Protein AF-A0A2T1D7A6-F1 (afdb_monomer_lite)

Radius of gyration: 22.34 Å; chains: 1; bounding box: 58×38×76 Å

pLDDT: mean 77.8, std 16.79, range [37.41, 95.0]

Foldseek 3Di:
DDDDDDDDDDDPPPVVVVVVVVVVVVLVVVVVVLVVVLLLVLQVDAQVVSVVSVVVSQVVNQVVQVVVVHGDDKDKDKDACLVQVQAADRRWIKIKIAHPDPVGQWIWIATNLGWTWIGHVDPIDTSHDSPGRPNPDD

Secondary structure (DSSP, 8-state):
-----------SSHHHHHHHHHHHHHHHHHHHHHHHHHHHHHTTS-HHHHHHHHHHHHHHHHHHHHTTT-----EEEEEEGGGGT--S-TT-EEEEEE-SSTT-SEEEEEETT--EEEEESSSPEEEE-SSSTTTT--

Sequence (138 aa):
MPLHLEYSNPTYESESLEANQNSRSQIRKEIGKQIYELLQTAKDLPAEACLTEIRNTLLKIQKSCQAVEKSFLFVEKRITCANYQLGGLPEDTATLFRGPREDASVAICVTDKGSLLHRNGSPWMIYHNAGDVLRGRE

Structure (mmCIF, N/CA/C/O backbone):
data_AF-A0A2T1D7A6-F1
#
_entry.id   AF-A0A2T1D7A6-F1
#
loop_
_atom_site.group_PDB
_atom_site.id
_atom_site.type_symbol
_atom_site.label_atom_id
_atom_site.label_alt_id
_atom_site.label_comp_id
_atom_site.label_asym_id
_atom_site.label_entity_id
_atom_site.label_seq_id
_atom_site.pdbx_PDB_ins_code
_atom_site.Cartn_x
_atom_site.Cartn_y
_atom_site.Cartn_z
_atom_site.occupancy
_atom_site.B_iso_or_equiv
_atom_site.auth_seq_id
_atom_site.auth_comp_id
_atom_site.auth_asym_id
_atom_site.auth_atom_id
_atom_site.pdbx_PDB_model_num
ATOM 1 N N . MET A 1 1 ? -45.331 28.719 55.462 1.00 38.38 1 MET A N 1
ATOM 2 C CA . MET A 1 1 ? -43.965 28.362 55.902 1.00 38.38 1 MET A CA 1
ATOM 3 C C . MET A 1 1 ? -43.402 27.349 54.911 1.00 38.38 1 MET A C 1
ATOM 5 O O . MET A 1 1 ? -44.173 26.482 54.516 1.00 38.38 1 MET A O 1
ATOM 9 N N . PRO A 1 2 ? -42.160 27.518 54.424 1.00 41.75 2 PRO A N 1
ATOM 10 C CA . PRO A 1 2 ? -41.647 26.830 53.242 1.00 41.75 2 PRO A CA 1
ATOM 11 C C . PRO A 1 2 ? -40.936 25.521 53.607 1.00 41.75 2 PRO A C 1
ATOM 13 O O . PRO A 1 2 ? -40.323 25.425 54.666 1.00 41.75 2 PRO A O 1
ATOM 16 N N . LEU A 1 3 ? -40.962 24.543 52.702 1.00 37.41 3 LEU A N 1
ATOM 17 C CA . LEU A 1 3 ? -39.975 23.468 52.669 1.00 37.41 3 LEU A CA 1
ATOM 18 C C . LEU A 1 3 ? -39.211 23.582 51.351 1.00 37.41 3 LEU A C 1
ATOM 20 O O . LEU A 1 3 ? -39.769 23.402 50.272 1.00 37.41 3 LEU A O 1
ATOM 24 N N . HIS A 1 4 ? -37.938 23.947 51.487 1.00 42.75 4 HIS A N 1
ATOM 25 C CA . HIS A 1 4 ? -36.891 23.742 50.496 1.00 42.75 4 HIS A CA 1
ATOM 26 C C . HIS A 1 4 ? -36.840 22.258 50.117 1.00 42.75 4 HIS A C 1
ATOM 28 O O . HIS A 1 4 ? -36.742 21.409 51.001 1.00 42.75 4 HIS A O 1
ATOM 34 N N . LEU A 1 5 ? -36.785 21.965 48.822 1.00 38.81 5 LEU A N 1
ATOM 35 C CA . LEU A 1 5 ? -35.965 20.866 48.327 1.00 38.81 5 LEU A CA 1
ATOM 36 C C . LEU A 1 5 ? -35.236 21.367 47.079 1.00 38.81 5 LEU A C 1
ATOM 38 O O . LEU A 1 5 ? -35.780 21.400 45.979 1.00 38.81 5 LEU A O 1
ATOM 42 N N . GLU A 1 6 ? -33.998 21.807 47.290 1.00 45.28 6 GLU A N 1
ATOM 43 C CA . GLU A 1 6 ? -32.964 21.669 46.272 1.00 45.28 6 GLU A CA 1
ATOM 44 C C . GLU A 1 6 ? -32.701 20.173 46.076 1.00 45.28 6 GLU A C 1
ATOM 46 O O . GLU A 1 6 ? -32.721 19.435 47.055 1.00 45.28 6 GLU A O 1
ATOM 51 N N . TYR A 1 7 ? -32.443 19.730 44.847 1.00 39.72 7 TYR A N 1
ATOM 52 C CA . TYR A 1 7 ? -31.223 18.977 44.545 1.00 39.72 7 TYR A CA 1
ATOM 53 C C . TYR A 1 7 ? -30.992 18.924 43.031 1.00 39.72 7 TYR A C 1
ATOM 55 O O . TYR A 1 7 ? -31.805 18.438 42.247 1.00 39.72 7 TYR A O 1
ATOM 63 N N . SER A 1 8 ? -29.840 19.470 42.666 1.00 41.22 8 SER A N 1
ATOM 64 C CA . SER A 1 8 ? -29.153 19.451 41.382 1.00 41.22 8 SER A CA 1
ATOM 65 C C . SER A 1 8 ? -28.883 18.033 40.867 1.00 41.22 8 SER A C 1
ATOM 67 O O . SER A 1 8 ? -28.495 17.170 41.649 1.00 41.22 8 SER A O 1
ATOM 69 N N . ASN A 1 9 ? -28.969 17.810 39.550 1.00 42.75 9 ASN A N 1
ATOM 70 C CA . ASN A 1 9 ? -27.787 17.692 38.670 1.00 42.75 9 ASN A CA 1
ATOM 71 C C . ASN A 1 9 ? -28.169 17.227 37.248 1.00 42.75 9 ASN A C 1
ATOM 73 O O . ASN A 1 9 ? -28.714 16.135 37.093 1.00 42.75 9 ASN A O 1
ATOM 77 N N . PRO A 1 10 ? -27.788 17.973 36.196 1.00 46.28 10 PRO A N 1
ATOM 78 C CA . PRO A 1 10 ? -27.682 17.462 34.839 1.00 46.28 10 PRO A CA 1
ATOM 79 C C . PRO A 1 10 ? -26.205 17.167 34.528 1.00 46.28 10 PRO A C 1
ATOM 81 O O . PRO A 1 10 ? -25.475 18.054 34.098 1.00 46.28 10 PRO A O 1
ATOM 84 N N . THR A 1 11 ? -25.727 15.943 34.760 1.00 46.44 11 THR A N 1
ATOM 85 C CA . THR A 1 11 ? -24.333 15.569 34.412 1.00 46.44 11 THR A CA 1
ATOM 86 C C . THR A 1 11 ? -24.182 14.215 33.723 1.00 46.44 11 THR A C 1
ATOM 88 O O . THR A 1 11 ? -23.063 13.758 33.526 1.00 46.44 11 THR A O 1
ATOM 91 N N . TYR A 1 12 ? -25.268 13.583 33.273 1.00 47.28 12 TYR A N 1
ATOM 92 C CA . TYR A 1 12 ? -25.179 12.235 32.694 1.00 47.28 12 TYR A CA 1
ATOM 93 C C . TYR A 1 12 ? -24.848 12.180 31.189 1.00 47.28 12 TYR A C 1
ATOM 95 O O . TYR A 1 12 ? -24.611 11.102 30.653 1.00 47.28 12 TYR A O 1
ATOM 103 N N . GLU A 1 13 ? -24.804 13.310 30.476 1.00 45.69 13 GLU A N 1
ATOM 104 C CA . GLU A 1 13 ? -24.585 13.296 29.016 1.00 45.69 13 GLU A CA 1
ATOM 105 C C . GLU A 1 13 ? -23.119 13.519 28.597 1.00 45.69 13 GLU A C 1
ATOM 107 O O . GLU A 1 13 ? -22.705 13.051 27.533 1.00 45.69 13 GLU A O 1
ATOM 112 N N . SER A 1 14 ? -22.296 14.148 29.441 1.00 46.16 14 SER A N 1
ATOM 113 C CA . SER A 1 14 ? -20.938 14.581 29.073 1.00 46.16 14 SER A CA 1
ATOM 114 C C . SER A 1 14 ? -19.900 13.448 29.042 1.00 46.16 14 SER A C 1
ATOM 116 O O . SER A 1 14 ? -19.047 13.422 28.156 1.00 46.16 14 SER A O 1
ATOM 118 N N . GLU A 1 15 ? -19.996 12.460 29.938 1.00 43.38 15 GLU A N 1
ATOM 119 C CA . GLU A 1 15 ? -19.016 11.360 30.031 1.00 43.38 15 GLU A CA 1
ATOM 120 C C . GLU A 1 15 ? -19.079 10.408 28.820 1.00 43.38 15 GLU A C 1
ATOM 122 O O . GLU A 1 15 ? -18.067 9.860 28.373 1.00 43.38 15 GLU A O 1
ATOM 127 N N . SER A 1 16 ? -20.267 10.253 28.226 1.00 54.00 16 SER A N 1
ATOM 128 C CA . SER A 1 16 ? -20.499 9.361 27.082 1.00 54.00 16 SER A CA 1
ATOM 129 C C . SER A 1 16 ? -19.880 9.878 25.774 1.00 54.00 16 SER A C 1
ATOM 131 O O . SER A 1 16 ? -19.403 9.096 24.945 1.00 54.00 16 SER A O 1
ATOM 133 N N . LEU A 1 17 ? -19.836 11.202 25.593 1.00 50.78 17 LEU A N 1
ATOM 134 C CA . LEU A 1 17 ? -19.275 11.855 24.409 1.00 50.78 17 LEU A CA 1
ATOM 135 C C . LEU A 1 17 ? -17.744 11.884 24.459 1.00 50.78 17 LEU A C 1
ATOM 137 O O . LEU A 1 17 ? -17.100 11.593 23.447 1.00 50.78 17 LEU A O 1
ATOM 141 N N . GLU A 1 18 ? -17.156 12.151 25.626 1.00 51.66 18 GLU A N 1
ATOM 142 C CA . GLU A 1 18 ? -15.700 12.159 25.817 1.00 51.66 18 GLU A CA 1
ATOM 143 C C . GLU A 1 18 ? -15.090 10.757 25.678 1.00 51.66 18 GLU A C 1
ATOM 145 O O . GLU A 1 18 ? -14.079 10.584 24.989 1.00 51.66 18 GLU A O 1
ATOM 150 N N . ALA A 1 19 ? -15.741 9.721 26.222 1.00 57.38 19 ALA A N 1
ATOM 151 C CA . ALA A 1 19 ? -15.321 8.329 26.041 1.00 57.38 19 ALA A CA 1
ATOM 152 C C . ALA A 1 19 ? -15.378 7.886 24.562 1.00 57.38 19 ALA A C 1
ATOM 154 O O . ALA A 1 19 ? -14.489 7.183 24.064 1.00 57.38 19 ALA A O 1
ATOM 155 N N . ASN A 1 20 ? -16.389 8.344 23.814 1.00 58.50 20 ASN A N 1
ATOM 156 C CA . ASN A 1 20 ? -16.543 8.056 22.382 1.00 58.50 20 ASN A CA 1
ATOM 157 C C . ASN A 1 20 ? -15.513 8.818 21.523 1.00 58.50 20 ASN A C 1
ATOM 159 O O . ASN A 1 20 ? -15.020 8.301 20.521 1.00 58.50 20 ASN A O 1
ATOM 163 N N . GLN A 1 21 ? -15.130 10.035 21.914 1.00 60.97 21 GLN A N 1
ATOM 164 C CA . GLN A 1 21 ? -14.076 10.795 21.235 1.00 60.97 21 GLN A CA 1
ATOM 165 C C . GLN A 1 21 ? -12.678 10.225 21.512 1.00 60.97 21 GLN A C 1
ATOM 167 O O . GLN A 1 21 ? -11.897 10.042 20.571 1.00 60.97 21 GLN A O 1
ATOM 172 N N . ASN A 1 22 ? -12.381 9.861 22.763 1.00 62.38 22 ASN A N 1
ATOM 173 C CA . ASN A 1 22 ? -11.112 9.233 23.131 1.00 62.38 22 ASN A CA 1
ATOM 174 C C . ASN A 1 22 ? -10.915 7.891 22.418 1.00 62.38 22 ASN A C 1
ATOM 176 O O . ASN A 1 22 ? -9.868 7.685 21.802 1.00 62.38 22 ASN A O 1
ATOM 180 N N . SER A 1 23 ? -11.934 7.029 22.390 1.00 66.12 23 SER A N 1
ATOM 181 C CA . SER A 1 23 ? -11.880 5.745 21.674 1.00 66.12 23 SER A CA 1
ATOM 182 C C . SER A 1 23 ? -11.691 5.911 20.159 1.00 66.12 23 SER A C 1
ATOM 184 O O . SER A 1 23 ? -10.844 5.242 19.565 1.00 66.12 23 SER A O 1
ATOM 186 N N . ARG A 1 24 ? -12.380 6.864 19.511 1.00 67.25 24 ARG A N 1
ATOM 187 C CA . ARG A 1 24 ? -12.153 7.194 18.086 1.00 67.25 24 ARG A CA 1
ATOM 188 C C . ARG A 1 24 ? -10.722 7.663 17.820 1.00 67.25 24 ARG A C 1
ATOM 190 O O . ARG A 1 24 ? -10.128 7.275 16.812 1.00 67.25 24 ARG A O 1
ATOM 197 N N . SER A 1 25 ? -10.167 8.487 18.710 1.00 72.19 25 SER A N 1
ATOM 198 C CA . SER A 1 25 ? -8.793 8.984 18.586 1.00 72.19 25 SER A CA 1
ATOM 199 C C . SER A 1 25 ? -7.761 7.858 18.717 1.00 72.19 25 SER A C 1
ATOM 201 O O . SER A 1 25 ? -6.786 7.829 17.965 1.00 72.19 25 SER A O 1
ATOM 203 N N . GLN A 1 26 ? -8.004 6.898 19.613 1.00 78.00 26 GLN A N 1
ATOM 204 C CA . GLN A 1 26 ? -7.146 5.736 19.837 1.00 78.00 26 GLN A CA 1
ATOM 205 C C . GLN A 1 26 ? -7.174 4.784 18.642 1.00 78.00 26 GLN A C 1
ATOM 207 O O . GLN A 1 26 ? -6.114 4.424 18.140 1.00 78.00 26 GLN A O 1
ATOM 212 N N . ILE A 1 27 ? -8.359 4.464 18.109 1.00 77.00 27 ILE A N 1
ATOM 213 C CA . ILE A 1 27 ? -8.502 3.611 16.917 1.00 77.00 27 ILE A CA 1
ATOM 214 C C . ILE A 1 27 ? -7.781 4.231 15.716 1.00 77.00 27 ILE A C 1
ATOM 216 O O . ILE A 1 27 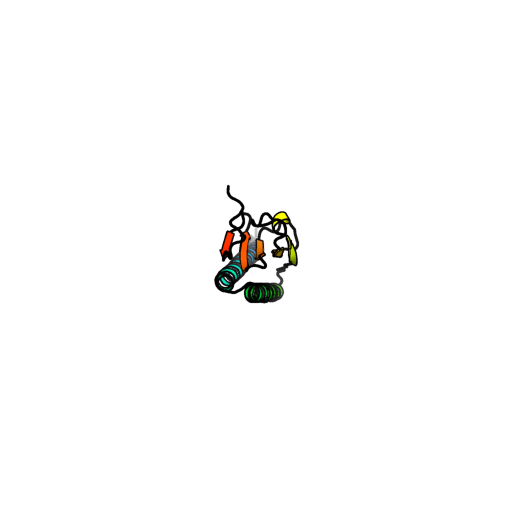? -7.056 3.544 15.003 1.00 77.00 27 ILE A O 1
ATOM 220 N N . ARG A 1 28 ? -7.919 5.545 15.502 1.00 78.62 28 ARG A N 1
ATOM 221 C CA . ARG A 1 28 ? -7.217 6.236 14.411 1.00 78.62 28 ARG A CA 1
ATOM 222 C C . ARG A 1 28 ? -5.696 6.158 14.566 1.00 78.62 28 ARG A C 1
ATOM 224 O O . ARG A 1 28 ? -5.005 5.939 13.574 1.00 78.62 28 ARG A O 1
ATOM 231 N N . LYS A 1 29 ? -5.182 6.352 15.785 1.00 81.69 29 LYS A N 1
ATOM 232 C CA . LYS A 1 29 ? -3.745 6.228 16.080 1.00 81.69 29 LYS A CA 1
ATOM 233 C C . LYS A 1 29 ? -3.253 4.802 15.847 1.00 81.69 29 LYS A C 1
ATOM 235 O O . LYS A 1 29 ? -2.204 4.630 15.241 1.00 81.69 29 LYS A O 1
ATOM 240 N N . GLU A 1 30 ? -4.030 3.811 16.263 1.00 84.81 30 GLU A N 1
ATOM 241 C CA . GLU A 1 30 ? -3.697 2.397 16.109 1.00 84.81 30 GLU A CA 1
ATOM 242 C C . GLU A 1 30 ? -3.674 1.970 14.636 1.00 84.81 30 GLU A C 1
ATOM 244 O O . GLU A 1 30 ? -2.693 1.396 14.176 1.00 84.81 30 GLU A O 1
ATOM 249 N N . ILE A 1 31 ? -4.686 2.346 13.848 1.00 83.88 31 ILE A N 1
ATOM 250 C CA . ILE A 1 31 ? -4.689 2.110 12.395 1.00 83.88 31 ILE A CA 1
ATOM 251 C C . ILE A 1 31 ? -3.497 2.814 11.737 1.00 83.88 31 ILE A C 1
ATOM 253 O O . ILE A 1 31 ? -2.811 2.224 10.907 1.00 83.88 31 ILE A O 1
ATOM 257 N N . GLY A 1 32 ? -3.223 4.067 12.116 1.00 84.50 32 GLY A N 1
ATOM 258 C CA . GLY A 1 32 ? -2.072 4.812 11.606 1.00 84.50 32 GLY A CA 1
ATOM 259 C C . GLY A 1 32 ? -0.741 4.123 11.915 1.00 84.50 32 GLY A C 1
ATOM 260 O O . GLY A 1 32 ? 0.124 4.049 11.044 1.00 84.50 32 GLY A O 1
ATOM 261 N N . LYS A 1 33 ? -0.600 3.567 13.122 1.00 88.19 33 LYS A N 1
ATOM 262 C CA . LYS A 1 33 ? 0.561 2.774 13.532 1.00 88.19 33 LYS A CA 1
ATOM 263 C C . LYS A 1 33 ? 0.692 1.498 12.696 1.00 88.19 33 LYS A C 1
ATOM 265 O O . LYS A 1 33 ? 1.765 1.256 12.159 1.00 88.19 33 LYS A O 1
ATOM 270 N N . GLN A 1 34 ? -0.390 0.743 12.509 1.00 88.94 34 GLN A N 1
ATOM 271 C CA . GLN A 1 34 ? -0.380 -0.485 11.702 1.00 88.94 34 GLN A CA 1
ATOM 272 C C . GLN A 1 34 ? -0.035 -0.214 10.232 1.00 88.94 34 GLN A C 1
ATOM 274 O O . GLN A 1 34 ? 0.737 -0.956 9.634 1.00 88.94 34 GLN A O 1
ATOM 279 N N . ILE A 1 35 ? -0.546 0.878 9.651 1.00 88.75 35 ILE A N 1
ATOM 280 C CA . ILE A 1 35 ? -0.172 1.307 8.294 1.00 88.75 35 ILE A CA 1
ATOM 281 C C . ILE A 1 35 ? 1.313 1.682 8.235 1.00 88.75 35 ILE A C 1
ATOM 283 O O . ILE A 1 35 ? 2.003 1.322 7.286 1.00 88.75 35 ILE A O 1
ATOM 287 N N . TYR A 1 36 ? 1.830 2.388 9.240 1.00 89.88 36 TYR A N 1
ATOM 288 C CA . TYR A 1 36 ? 3.246 2.740 9.285 1.00 89.88 36 TYR A CA 1
ATOM 289 C C . TYR A 1 36 ? 4.150 1.501 9.390 1.00 89.88 36 TYR A C 1
ATOM 291 O O . TYR A 1 36 ? 5.119 1.391 8.640 1.00 89.88 36 TYR A O 1
ATOM 299 N N . GLU A 1 37 ? 3.825 0.555 10.272 1.00 91.56 37 GLU A N 1
ATOM 300 C CA . GLU A 1 37 ? 4.556 -0.712 10.432 1.00 91.56 37 GLU A CA 1
ATOM 301 C C . GLU A 1 37 ? 4.509 -1.564 9.159 1.00 91.56 37 GLU A C 1
ATOM 303 O O . GLU A 1 37 ? 5.534 -2.114 8.745 1.00 91.56 37 GLU A O 1
ATOM 308 N N . LEU A 1 38 ? 3.351 -1.603 8.492 1.00 92.75 38 LEU A N 1
ATOM 309 C CA . LEU A 1 38 ? 3.201 -2.229 7.183 1.00 92.75 38 LEU A CA 1
ATOM 310 C C . LEU A 1 38 ? 4.189 -1.639 6.177 1.00 92.75 38 LEU A C 1
ATOM 312 O O . LEU A 1 38 ? 4.930 -2.377 5.539 1.00 92.75 38 LEU A O 1
ATOM 316 N N . LEU A 1 39 ? 4.230 -0.312 6.051 1.00 92.62 39 LEU A N 1
ATOM 317 C CA . LEU A 1 39 ? 5.114 0.357 5.098 1.00 92.62 39 LEU A CA 1
ATOM 318 C C . LEU A 1 39 ? 6.598 0.132 5.427 1.00 92.62 39 LEU A C 1
ATOM 320 O O . LEU A 1 39 ? 7.406 -0.008 4.513 1.00 92.62 39 LEU A O 1
ATOM 324 N N . GLN A 1 40 ? 6.962 0.064 6.713 1.00 92.19 40 GLN A N 1
ATOM 325 C CA . GLN A 1 40 ? 8.331 -0.259 7.130 1.00 92.19 40 GLN A CA 1
ATOM 326 C C . GLN A 1 40 ? 8.727 -1.698 6.809 1.00 92.19 40 GLN A C 1
ATOM 328 O O . GLN A 1 40 ? 9.880 -1.925 6.472 1.00 92.19 40 GLN A O 1
ATOM 333 N N . THR A 1 41 ? 7.795 -2.645 6.894 1.00 90.06 41 THR A N 1
ATOM 334 C CA . THR A 1 41 ? 8.049 -4.054 6.557 1.00 90.06 41 THR A CA 1
ATOM 335 C C . THR A 1 41 ? 8.098 -4.251 5.043 1.00 90.06 41 THR A C 1
ATOM 337 O O . THR A 1 41 ? 8.974 -4.923 4.511 1.00 90.06 41 THR A O 1
ATOM 340 N N . ALA A 1 42 ? 7.161 -3.629 4.328 1.00 91.06 42 ALA A N 1
ATOM 341 C CA . ALA A 1 42 ? 6.965 -3.831 2.902 1.00 91.06 42 ALA A CA 1
ATOM 342 C C . ALA A 1 42 ? 8.053 -3.188 2.029 1.00 91.06 42 ALA A C 1
ATOM 344 O O . ALA A 1 42 ? 8.211 -3.592 0.878 1.00 91.06 42 ALA A O 1
ATOM 345 N N . LYS A 1 43 ? 8.804 -2.206 2.548 1.00 90.00 43 LYS A N 1
ATOM 346 C CA . LYS A 1 43 ? 9.877 -1.524 1.803 1.00 90.00 43 LYS A CA 1
ATOM 347 C C . LYS A 1 43 ? 11.048 -2.447 1.438 1.00 90.00 43 LYS A C 1
ATOM 349 O O . LYS A 1 43 ? 11.748 -2.168 0.475 1.00 90.00 43 LYS A O 1
ATOM 354 N N . ASP A 1 44 ? 11.258 -3.511 2.211 1.00 89.56 44 ASP A N 1
ATOM 355 C CA . ASP A 1 44 ? 12.377 -4.442 2.037 1.00 89.56 44 ASP A CA 1
ATOM 356 C C . ASP A 1 44 ? 11.969 -5.676 1.204 1.00 89.56 44 ASP A C 1
ATOM 358 O O . ASP A 1 44 ? 12.755 -6.606 1.019 1.00 89.56 44 ASP A O 1
ATOM 362 N N . LEU A 1 45 ? 10.727 -5.704 0.701 1.00 89.69 45 LEU A N 1
ATOM 363 C CA . LEU A 1 45 ? 10.159 -6.824 -0.044 1.00 89.69 45 LEU A CA 1
ATOM 364 C C . LEU A 1 45 ? 10.153 -6.565 -1.561 1.00 89.69 45 LEU A C 1
ATOM 366 O O . LEU A 1 45 ? 9.910 -5.439 -2.000 1.00 89.69 45 LEU A O 1
ATOM 370 N N . PRO A 1 46 ? 10.322 -7.614 -2.389 1.00 89.19 46 PRO A N 1
ATOM 371 C CA . PRO A 1 46 ? 10.082 -7.518 -3.827 1.00 89.19 46 PRO A CA 1
ATOM 372 C C . PRO A 1 46 ? 8.592 -7.290 -4.130 1.00 89.19 46 PRO A C 1
ATOM 374 O O . PRO A 1 46 ? 7.731 -7.595 -3.304 1.00 89.19 46 PRO A O 1
ATOM 377 N N . ALA A 1 47 ? 8.279 -6.808 -5.338 1.00 88.06 47 ALA A N 1
ATOM 378 C CA . ALA A 1 47 ? 6.943 -6.339 -5.732 1.00 88.06 47 ALA A CA 1
ATOM 379 C C . ALA A 1 47 ? 5.794 -7.301 -5.365 1.00 88.06 47 ALA A C 1
ATOM 381 O O . ALA A 1 47 ? 4.838 -6.900 -4.704 1.00 88.06 47 ALA A O 1
ATOM 382 N N . GLU A 1 48 ? 5.888 -8.581 -5.736 1.00 91.69 48 GLU A N 1
ATOM 383 C CA . GLU A 1 48 ? 4.825 -9.565 -5.473 1.00 91.69 48 GLU A CA 1
ATOM 384 C C . GLU A 1 48 ? 4.612 -9.838 -3.977 1.00 91.69 48 GLU A C 1
ATOM 386 O O . GLU A 1 48 ? 3.472 -9.916 -3.501 1.00 91.69 48 GLU A O 1
ATOM 391 N N . ALA A 1 49 ? 5.706 -9.945 -3.217 1.00 92.31 49 ALA A N 1
ATOM 392 C CA . ALA A 1 49 ? 5.651 -10.128 -1.770 1.00 92.31 49 ALA A CA 1
ATOM 393 C C . ALA A 1 49 ? 5.108 -8.866 -1.083 1.00 92.31 49 ALA A C 1
ATOM 395 O O . ALA A 1 49 ? 4.259 -8.967 -0.201 1.00 92.31 49 ALA A O 1
ATOM 396 N N . CYS A 1 50 ? 5.521 -7.684 -1.548 1.00 92.56 50 CYS A N 1
ATOM 397 C CA . CYS A 1 50 ? 5.037 -6.384 -1.092 1.00 92.56 50 CYS A CA 1
ATOM 398 C C . CYS A 1 50 ? 3.516 -6.252 -1.290 1.00 92.56 50 CYS A C 1
ATOM 400 O O . CYS A 1 50 ? 2.789 -5.926 -0.352 1.00 92.56 50 CYS A O 1
ATOM 402 N N . LEU A 1 51 ? 3.010 -6.594 -2.482 1.00 93.31 51 LEU A N 1
ATOM 403 C CA . LEU A 1 51 ? 1.575 -6.609 -2.789 1.00 93.31 51 LEU A CA 1
ATOM 404 C C . LEU A 1 51 ? 0.795 -7.545 -1.867 1.00 93.31 51 LEU A C 1
ATOM 406 O O . LEU A 1 51 ? -0.267 -7.181 -1.358 1.00 93.31 51 LEU A O 1
ATOM 410 N N . THR A 1 52 ? 1.318 -8.753 -1.667 1.00 94.38 52 THR A N 1
ATOM 411 C CA . THR A 1 52 ? 0.684 -9.766 -0.822 1.00 94.38 52 THR A CA 1
ATOM 412 C C . THR A 1 52 ? 0.628 -9.307 0.632 1.00 94.38 52 THR A C 1
ATOM 414 O O . THR A 1 52 ? -0.427 -9.394 1.259 1.00 94.38 52 THR A O 1
ATOM 417 N N . GLU A 1 53 ? 1.723 -8.748 1.145 1.00 94.06 53 GLU A N 1
ATOM 418 C CA . GLU A 1 53 ? 1.818 -8.240 2.512 1.00 94.06 53 GLU A CA 1
ATOM 419 C C . GLU A 1 53 ? 0.867 -7.060 2.751 1.00 94.06 53 GLU A C 1
ATOM 421 O O . GLU A 1 53 ? 0.104 -7.055 3.721 1.00 94.06 53 GLU A O 1
ATOM 426 N N . ILE A 1 54 ? 0.824 -6.098 1.822 1.00 93.94 54 ILE A N 1
ATOM 427 C CA . ILE A 1 54 ? -0.098 -4.955 1.889 1.00 93.94 54 ILE A CA 1
ATOM 428 C C . ILE A 1 54 ? -1.545 -5.426 1.876 1.00 93.94 54 ILE A C 1
ATOM 430 O O . ILE A 1 54 ? -2.322 -5.034 2.748 1.00 93.94 54 ILE A O 1
ATOM 434 N N . ARG A 1 55 ? -1.914 -6.308 0.944 1.00 94.50 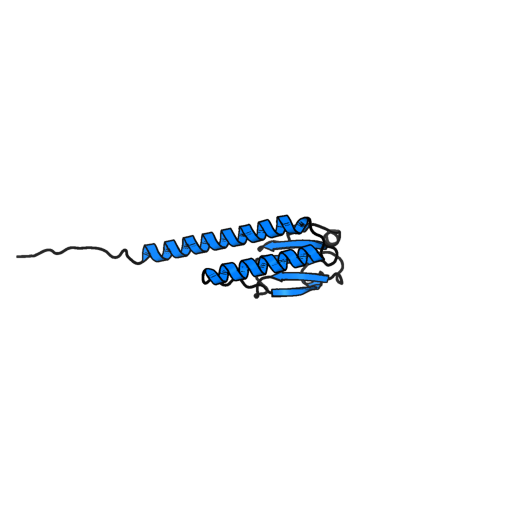55 ARG A N 1
ATOM 435 C CA . ARG A 1 55 ? -3.277 -6.842 0.864 1.00 94.50 55 ARG A CA 1
ATOM 436 C C . ARG A 1 55 ? -3.673 -7.553 2.158 1.00 94.50 55 ARG A C 1
ATOM 438 O O . ARG A 1 55 ? -4.735 -7.269 2.713 1.00 94.50 55 ARG A O 1
ATOM 445 N N . ASN A 1 56 ? -2.822 -8.447 2.658 1.00 94.25 56 ASN A N 1
ATOM 446 C CA . ASN A 1 56 ? -3.096 -9.228 3.863 1.00 94.25 56 ASN A CA 1
ATOM 447 C C . ASN A 1 56 ? -3.256 -8.334 5.095 1.00 94.25 56 ASN A C 1
ATOM 449 O O . ASN A 1 56 ? -4.206 -8.501 5.866 1.00 94.25 56 ASN A O 1
ATOM 453 N N . THR A 1 57 ? -2.371 -7.352 5.259 1.00 91.94 57 THR A N 1
ATOM 454 C CA . THR A 1 57 ? -2.415 -6.446 6.404 1.00 91.94 57 THR A CA 1
ATOM 455 C C . THR A 1 57 ? -3.607 -5.496 6.337 1.00 91.94 57 THR A C 1
ATOM 457 O O . THR A 1 57 ? -4.303 -5.336 7.339 1.00 91.94 57 THR A O 1
ATOM 460 N N . LEU A 1 58 ? -3.945 -4.938 5.169 1.00 91.94 58 LEU A N 1
ATOM 461 C CA . LEU A 1 58 ? -5.148 -4.109 5.019 1.00 91.94 58 LEU A CA 1
ATOM 462 C C . LEU A 1 58 ? -6.436 -4.900 5.302 1.00 91.94 58 LEU A C 1
ATOM 464 O O . LEU A 1 58 ? -7.331 -4.392 5.980 1.00 91.94 58 LEU A O 1
ATOM 468 N N . LEU A 1 59 ? -6.518 -6.165 4.871 1.00 91.69 59 LEU A N 1
ATOM 469 C CA . LEU A 1 59 ? -7.632 -7.056 5.225 1.00 91.69 59 LEU A CA 1
ATOM 470 C C . LEU A 1 59 ? -7.692 -7.337 6.731 1.00 91.69 59 LEU A C 1
ATOM 472 O O . LEU A 1 59 ? -8.781 -7.393 7.306 1.00 91.69 59 LEU A O 1
ATOM 476 N N . LYS A 1 60 ? -6.541 -7.503 7.390 1.00 90.94 60 LYS A N 1
ATOM 477 C CA . LYS A 1 60 ? -6.468 -7.676 8.845 1.00 90.94 60 LYS A CA 1
ATOM 478 C C . LYS A 1 60 ? -6.960 -6.425 9.574 1.00 90.94 60 LYS A C 1
ATOM 480 O O . LYS A 1 60 ? -7.787 -6.556 10.472 1.00 90.94 60 LYS A O 1
ATOM 485 N N . ILE A 1 61 ? -6.533 -5.232 9.153 1.00 88.31 61 ILE A N 1
ATOM 486 C CA . ILE A 1 61 ? -7.020 -3.950 9.689 1.00 88.31 61 ILE A CA 1
ATOM 487 C C . ILE A 1 61 ? -8.539 -3.853 9.523 1.00 88.31 61 ILE A C 1
ATOM 489 O O . ILE A 1 61 ? -9.242 -3.530 10.481 1.00 88.31 61 ILE A O 1
ATOM 493 N N . GLN A 1 62 ? -9.059 -4.182 8.336 1.00 87.44 62 GLN A N 1
ATOM 494 C CA . GLN A 1 62 ? -10.495 -4.184 8.059 1.00 87.44 62 GLN A CA 1
ATOM 495 C C . GLN A 1 62 ? -11.268 -5.092 9.025 1.00 87.44 62 GLN A C 1
ATOM 497 O O . GLN A 1 62 ? -12.254 -4.649 9.615 1.00 87.44 62 GLN A O 1
ATOM 502 N N . LYS A 1 63 ? -10.800 -6.327 9.245 1.00 86.31 63 LYS A N 1
ATOM 503 C CA . LYS A 1 63 ? -11.410 -7.266 10.204 1.00 86.31 63 LYS A CA 1
ATOM 504 C C . LYS A 1 63 ? -11.353 -6.746 11.642 1.00 86.31 63 LYS A C 1
ATOM 506 O O . LYS A 1 63 ? -12.359 -6.794 12.345 1.00 86.31 63 LYS A O 1
ATOM 511 N N . SER A 1 64 ? -10.212 -6.206 12.069 1.00 83.50 64 SER A N 1
ATOM 512 C CA . SER A 1 64 ? -10.054 -5.627 13.409 1.00 83.50 64 SER A CA 1
ATOM 513 C C . SER A 1 64 ? -10.984 -4.433 13.635 1.00 83.50 64 SER A C 1
ATOM 515 O O . SER A 1 64 ? -11.540 -4.285 14.717 1.00 83.50 64 SER A O 1
ATOM 517 N N . CYS A 1 65 ? -11.203 -3.601 12.613 1.00 81.81 65 CYS A N 1
ATOM 518 C CA . CYS A 1 65 ? -12.131 -2.473 12.698 1.00 81.81 65 CYS A CA 1
ATOM 519 C C . CYS A 1 65 ? -13.590 -2.932 12.811 1.00 81.81 65 CYS A C 1
ATOM 521 O O . CYS A 1 65 ? -14.343 -2.365 13.603 1.00 81.81 65 CYS A O 1
ATOM 523 N N . GLN A 1 66 ? -13.983 -3.977 12.073 1.00 77.44 66 GLN A N 1
ATOM 524 C CA . GLN A 1 66 ? -15.332 -4.546 12.163 1.00 77.44 66 GLN A CA 1
ATOM 525 C C . GLN A 1 66 ? -15.653 -5.045 13.579 1.00 77.44 66 GLN A C 1
ATOM 527 O O . GLN A 1 66 ? -16.768 -4.841 14.050 1.00 77.44 66 GLN A O 1
ATOM 532 N N . ALA A 1 67 ? -14.671 -5.623 14.280 1.00 74.69 67 ALA A N 1
ATOM 533 C CA . ALA A 1 67 ? -14.831 -6.096 15.657 1.00 74.69 67 ALA A CA 1
ATOM 534 C C . ALA A 1 67 ? -15.114 -4.974 16.678 1.00 74.69 67 ALA A C 1
ATOM 536 O O . ALA A 1 67 ? -15.616 -5.253 17.762 1.00 74.69 67 ALA A O 1
ATOM 537 N N . VAL A 1 68 ? -14.815 -3.715 16.337 1.00 75.06 68 VAL A N 1
ATOM 538 C CA . VAL A 1 68 ? -15.080 -2.525 17.170 1.00 75.06 68 VAL A CA 1
ATOM 539 C C . VAL A 1 68 ? -16.161 -1.618 16.566 1.00 75.06 68 VAL A C 1
ATOM 541 O O . VAL A 1 68 ? -16.181 -0.413 16.822 1.00 75.06 68 VAL A O 1
ATOM 544 N N . GLU A 1 69 ? -17.032 -2.181 15.719 1.00 73.25 69 GLU A N 1
ATOM 545 C CA . GLU A 1 69 ? -18.130 -1.478 15.034 1.00 73.25 69 GLU A CA 1
ATOM 546 C C . GLU A 1 69 ? -17.664 -0.250 14.223 1.00 73.25 69 GLU A C 1
ATOM 548 O O . GLU A 1 69 ? -18.378 0.744 14.056 1.00 73.25 69 GLU A O 1
ATOM 553 N N . LYS A 1 70 ? -16.433 -0.294 13.698 1.00 72.81 70 LYS A N 1
ATOM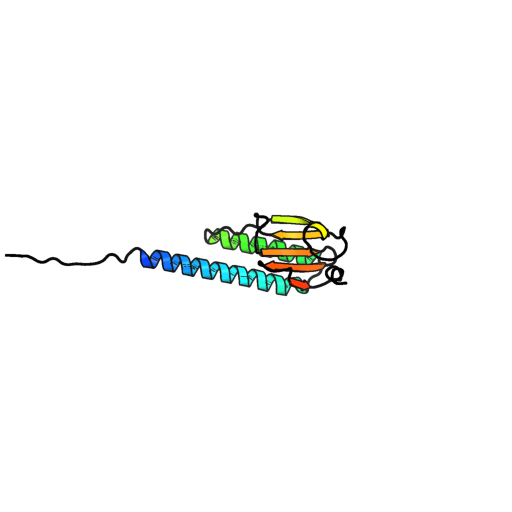 554 C CA . LYS A 1 70 ? -15.890 0.715 12.782 1.00 72.81 70 LYS A CA 1
ATOM 555 C C . LYS A 1 70 ? -15.697 0.129 11.393 1.00 72.81 70 LYS A C 1
ATOM 557 O O . LYS A 1 70 ? -15.346 -1.030 11.209 1.00 72.81 70 LYS A O 1
ATOM 562 N N . SER A 1 71 ? -15.896 0.970 10.386 1.00 73.00 71 SER A N 1
ATOM 563 C CA . SER A 1 71 ? -15.667 0.597 8.992 1.00 73.00 71 SER A CA 1
ATOM 564 C C . SER A 1 71 ? -14.304 1.105 8.536 1.00 73.00 71 SER A C 1
ATOM 566 O O . SER A 1 71 ? -14.093 2.312 8.438 1.00 73.00 71 SER A O 1
ATOM 568 N N . PHE A 1 72 ? -13.394 0.181 8.239 1.00 80.56 72 PHE A N 1
ATOM 569 C CA . PHE A 1 72 ? -12.207 0.445 7.431 1.00 80.56 72 PHE A CA 1
ATOM 570 C C . PHE A 1 72 ? -12.406 -0.265 6.097 1.00 80.56 72 PHE A C 1
ATOM 572 O O . PHE A 1 72 ? -12.574 -1.480 6.064 1.00 80.56 72 PHE A O 1
ATOM 579 N N . LEU A 1 73 ? -12.459 0.503 5.014 1.00 83.19 73 LEU A N 1
ATOM 580 C CA . LEU A 1 73 ? -12.713 -0.004 3.671 1.00 83.19 73 LEU A CA 1
ATOM 581 C C . LEU A 1 73 ? -11.585 0.452 2.762 1.00 83.19 73 LEU A C 1
ATOM 583 O O . LEU A 1 73 ? -11.214 1.629 2.776 1.00 83.19 73 LEU A O 1
ATOM 587 N N . PHE A 1 74 ? -11.095 -0.464 1.939 1.00 89.25 74 PHE A N 1
ATOM 588 C CA . PHE A 1 74 ? -10.165 -0.147 0.873 1.00 89.25 74 PHE A CA 1
ATOM 589 C C . PHE A 1 74 ? -10.592 -0.836 -0.421 1.00 89.25 74 PHE A C 1
ATOM 591 O O . PHE A 1 74 ? -11.304 -1.839 -0.416 1.00 89.25 74 PHE A O 1
ATOM 598 N N . VAL A 1 75 ? -10.157 -0.263 -1.532 1.00 89.69 75 VAL A N 1
ATOM 599 C CA . VAL A 1 75 ? -10.262 -0.838 -2.864 1.00 89.69 75 VAL A CA 1
ATOM 600 C C . VAL A 1 75 ? -8.861 -1.099 -3.380 1.00 89.69 75 VAL A C 1
ATOM 602 O O . VAL A 1 75 ? -7.953 -0.294 -3.165 1.00 89.69 75 VAL A O 1
ATOM 605 N N . GLU A 1 76 ? -8.708 -2.221 -4.065 1.00 93.50 76 GLU A N 1
ATOM 606 C CA . GLU A 1 76 ? -7.516 -2.548 -4.830 1.00 93.50 76 GLU A CA 1
ATOM 607 C C . GLU A 1 76 ? -7.810 -2.289 -6.307 1.00 93.50 76 GLU A C 1
ATOM 609 O O . GLU A 1 76 ? -8.818 -2.761 -6.838 1.00 93.50 76 GLU A O 1
ATOM 614 N N . LYS A 1 77 ? -6.960 -1.508 -6.973 1.00 92.31 77 LYS A N 1
ATOM 615 C CA . LYS A 1 77 ? -7.149 -1.148 -8.378 1.00 92.31 77 LYS A CA 1
ATOM 616 C C . LYS A 1 77 ? -5.839 -1.228 -9.140 1.00 92.31 77 LYS A C 1
ATOM 618 O O . LYS A 1 77 ? -4.829 -0.675 -8.711 1.00 92.31 77 LYS A O 1
ATOM 623 N N . ARG A 1 78 ? -5.887 -1.845 -10.319 1.00 93.31 78 ARG A N 1
ATOM 624 C CA . ARG A 1 78 ? -4.808 -1.766 -11.300 1.00 93.31 78 ARG A CA 1
ATOM 625 C C . ARG A 1 78 ? -4.866 -0.424 -12.023 1.00 93.31 78 ARG A C 1
ATOM 627 O O . ARG A 1 78 ? -5.921 -0.046 -12.534 1.00 93.31 78 ARG A O 1
ATOM 634 N N . ILE A 1 79 ? -3.756 0.300 -12.041 1.00 90.44 79 ILE A N 1
ATOM 635 C CA . ILE A 1 79 ? -3.660 1.651 -12.594 1.00 90.44 79 ILE A CA 1
ATOM 636 C C . ILE A 1 79 ? -2.392 1.804 -13.436 1.00 90.44 79 ILE A C 1
ATOM 638 O O . ILE A 1 79 ? -1.460 1.010 -13.322 1.00 90.44 79 ILE A O 1
ATOM 642 N N . THR A 1 80 ? -2.357 2.846 -14.259 1.00 89.19 80 THR A N 1
ATOM 643 C CA . THR A 1 80 ? -1.132 3.331 -14.901 1.00 89.19 80 THR A CA 1
ATOM 644 C C . THR A 1 80 ? -0.538 4.478 -14.089 1.00 89.19 80 THR A C 1
ATOM 646 O O . THR A 1 80 ? -1.269 5.243 -13.446 1.00 89.19 80 THR A O 1
ATOM 649 N N . CYS A 1 81 ? 0.784 4.624 -14.132 1.00 84.31 81 CYS A N 1
ATOM 650 C CA . CYS A 1 81 ? 1.510 5.662 -13.407 1.00 84.31 81 CYS A CA 1
ATOM 651 C C . CYS A 1 81 ? 1.092 7.082 -13.821 1.00 84.31 81 CYS A C 1
ATOM 653 O O . CYS A 1 81 ? 0.984 7.963 -12.960 1.00 84.31 81 CYS A O 1
ATOM 655 N N . ALA A 1 82 ? 0.755 7.283 -15.102 1.00 81.44 82 ALA A N 1
ATOM 656 C CA . ALA A 1 82 ? 0.266 8.558 -15.635 1.00 81.44 82 ALA A CA 1
ATOM 657 C C . ALA A 1 82 ? -0.994 9.071 -14.919 1.00 81.44 82 ALA A C 1
ATOM 659 O O . ALA A 1 82 ? -1.094 10.255 -14.604 1.00 81.44 82 ALA A O 1
ATOM 660 N N . ASN A 1 83 ? -1.937 8.177 -14.607 1.00 79.94 83 ASN A N 1
ATOM 661 C CA . ASN A 1 83 ? -3.242 8.555 -14.059 1.00 79.94 83 ASN A CA 1
ATOM 662 C C . ASN A 1 83 ? -3.168 9.066 -12.611 1.00 79.94 83 ASN A C 1
ATOM 664 O O . ASN A 1 83 ? -4.114 9.687 -12.132 1.00 79.94 83 ASN A O 1
ATOM 668 N N . TYR A 1 84 ? -2.066 8.793 -11.905 1.00 77.69 84 TYR A N 1
ATOM 669 C CA . TYR A 1 84 ? -1.939 9.046 -10.466 1.00 77.69 84 TYR A CA 1
ATOM 670 C C . TYR A 1 84 ? -0.666 9.806 -10.079 1.00 77.69 84 TYR A C 1
ATOM 672 O O . TYR A 1 84 ? -0.354 9.894 -8.889 1.00 77.69 84 TYR A O 1
ATOM 680 N N . GLN A 1 85 ? 0.035 10.388 -11.061 1.00 77.88 85 GLN A N 1
ATOM 681 C CA . GLN A 1 85 ? 1.258 11.177 -10.855 1.00 77.88 85 GLN A CA 1
ATOM 682 C C . GLN A 1 85 ? 2.310 10.412 -10.032 1.00 77.88 85 GLN A C 1
ATOM 684 O O . GLN A 1 85 ? 2.947 10.966 -9.138 1.00 77.88 85 GLN A O 1
ATOM 689 N N . LEU A 1 86 ? 2.464 9.116 -10.315 1.00 78.31 86 LEU A N 1
ATOM 690 C CA . LEU A 1 86 ? 3.379 8.228 -9.588 1.00 78.31 86 LEU A CA 1
ATOM 691 C C . LEU A 1 86 ? 4.845 8.369 -10.036 1.00 78.31 86 LEU A C 1
ATOM 693 O O . LEU A 1 86 ? 5.712 7.712 -9.469 1.00 78.31 86 LEU A O 1
A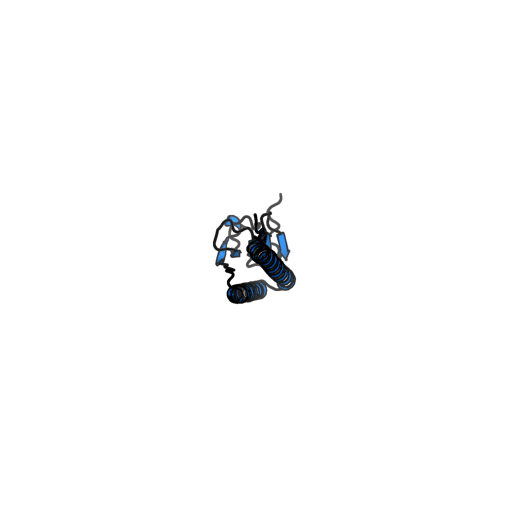TOM 697 N N . GLY A 1 87 ? 5.121 9.224 -11.029 1.00 73.69 87 GLY A N 1
ATOM 698 C CA . GLY A 1 87 ? 6.401 9.261 -11.743 1.00 73.69 87 GLY A CA 1
ATOM 699 C C . GLY A 1 87 ? 6.543 8.097 -12.733 1.00 73.69 87 GLY A C 1
ATOM 700 O O . GLY A 1 87 ? 5.660 7.248 -12.826 1.00 73.69 87 GLY A O 1
ATOM 701 N N . GLY A 1 88 ? 7.644 8.063 -13.483 1.00 76.44 88 GLY A N 1
ATOM 702 C CA . GLY A 1 88 ? 7.959 6.953 -14.394 1.00 76.44 88 GLY A CA 1
ATOM 703 C C . GLY A 1 88 ? 7.380 7.095 -15.793 1.00 76.44 88 GLY A C 1
ATOM 704 O O . GLY A 1 88 ? 7.006 8.193 -16.213 1.00 76.44 88 GLY A O 1
ATOM 705 N N . LEU A 1 89 ? 7.366 5.990 -16.542 1.00 81.50 89 LEU A N 1
ATOM 706 C CA . LEU A 1 89 ? 6.807 5.986 -17.891 1.00 81.50 89 LEU A CA 1
ATOM 707 C C . LEU A 1 89 ? 5.269 5.961 -17.828 1.00 81.50 89 LEU A C 1
ATOM 709 O O . LEU A 1 89 ? 4.705 5.323 -16.935 1.00 81.50 89 LEU A O 1
ATOM 713 N N . PRO A 1 90 ? 4.562 6.630 -18.754 1.00 80.50 90 PRO A N 1
ATOM 714 C CA . PRO A 1 90 ? 3.099 6.667 -18.754 1.00 80.50 90 PRO A CA 1
ATOM 715 C C . PRO A 1 90 ? 2.420 5.289 -18.771 1.00 80.50 90 PRO A C 1
ATOM 717 O O . PRO A 1 90 ? 1.354 5.117 -18.176 1.00 80.50 90 PRO A O 1
ATOM 720 N N . GLU A 1 91 ? 3.040 4.326 -19.445 1.00 84.50 91 GLU A N 1
ATOM 721 C CA . GLU A 1 91 ? 2.604 2.941 -19.601 1.00 84.50 91 GLU A CA 1
ATOM 722 C C . GLU A 1 91 ? 2.981 2.031 -18.428 1.00 84.50 91 GLU A C 1
ATOM 724 O O . GLU A 1 91 ? 2.460 0.917 -18.340 1.00 84.50 91 GLU A O 1
ATOM 729 N N . ASP A 1 92 ? 3.848 2.489 -17.517 1.00 87.00 92 ASP A N 1
ATOM 730 C CA . ASP A 1 92 ? 4.173 1.721 -16.321 1.00 87.00 92 ASP A CA 1
ATOM 731 C C . ASP A 1 92 ? 2.899 1.522 -15.495 1.00 87.00 92 ASP A C 1
ATOM 733 O O . ASP A 1 92 ? 2.063 2.421 -15.344 1.00 87.00 92 ASP A O 1
ATOM 737 N N . THR A 1 93 ? 2.737 0.312 -14.966 1.00 90.88 93 THR A N 1
ATOM 738 C CA . THR A 1 93 ? 1.549 -0.055 -14.201 1.00 90.88 93 THR A CA 1
ATOM 739 C C . THR A 1 93 ? 1.868 -0.252 -12.730 1.00 90.88 93 THR A C 1
ATOM 741 O O . THR A 1 93 ? 2.993 -0.563 -12.328 1.00 90.88 93 THR A O 1
ATOM 744 N N . ALA A 1 94 ? 0.848 -0.026 -11.914 1.00 92.31 94 ALA A N 1
ATOM 745 C CA . ALA A 1 94 ? 0.931 -0.131 -10.476 1.00 92.31 94 ALA A CA 1
ATOM 746 C C . ALA A 1 94 ? -0.391 -0.629 -9.895 1.00 92.31 94 ALA A C 1
ATOM 748 O O . ALA A 1 94 ? -1.462 -0.503 -10.499 1.00 92.31 94 ALA A O 1
ATOM 749 N N . THR A 1 95 ? -0.319 -1.187 -8.698 1.00 95.00 95 THR A N 1
ATOM 750 C CA . THR A 1 95 ? -1.489 -1.571 -7.916 1.00 95.00 95 THR A CA 1
ATOM 751 C C . THR A 1 95 ? -1.688 -0.556 -6.804 1.00 95.00 95 THR A C 1
ATOM 753 O O . THR A 1 95 ? -0.814 -0.346 -5.962 1.00 95.00 95 THR A O 1
ATOM 756 N N . LEU A 1 96 ? -2.855 0.079 -6.819 1.00 93.44 96 LEU A N 1
ATOM 757 C CA . LEU A 1 96 ? -3.267 1.110 -5.883 1.00 93.44 96 LEU A CA 1
ATOM 758 C C . LEU A 1 96 ? -4.237 0.533 -4.854 1.00 93.44 96 LEU A C 1
ATOM 760 O O . LEU A 1 96 ? -5.308 0.044 -5.210 1.00 93.44 96 LEU A O 1
ATOM 764 N N . PHE A 1 97 ? -3.893 0.694 -3.584 1.00 93.06 97 PHE A N 1
ATOM 765 C CA . PHE A 1 97 ? -4.761 0.473 -2.440 1.00 93.06 97 PHE A CA 1
ATOM 766 C C . PHE A 1 97 ? -5.196 1.832 -1.894 1.00 93.06 97 PHE A C 1
ATOM 768 O O . PHE A 1 97 ? -4.367 2.620 -1.440 1.00 93.06 97 PHE A O 1
ATOM 775 N N . ARG A 1 98 ? -6.490 2.144 -1.932 1.00 89.94 98 ARG A N 1
ATOM 776 C CA . ARG A 1 98 ? -7.018 3.412 -1.398 1.00 89.94 98 ARG A CA 1
ATOM 777 C C . ARG A 1 98 ? -8.384 3.234 -0.761 1.00 89.94 98 ARG A C 1
ATOM 779 O O . ARG A 1 98 ? -9.035 2.218 -0.972 1.00 89.94 98 ARG A O 1
ATOM 786 N N . GLY A 1 99 ? -8.846 4.240 -0.025 1.00 85.62 99 GLY A N 1
ATOM 787 C CA . GLY A 1 99 ? -10.241 4.289 0.414 1.00 85.62 99 GLY A CA 1
ATOM 788 C C . GLY A 1 99 ? -11.231 4.294 -0.768 1.00 85.62 99 GLY A C 1
ATOM 789 O O . GLY A 1 99 ? -10.852 4.616 -1.900 1.00 85.62 99 GLY A O 1
ATOM 790 N N . PRO A 1 100 ? -12.515 3.967 -0.529 1.00 81.06 100 PRO A N 1
ATOM 791 C CA . PRO A 1 100 ? -13.522 3.862 -1.588 1.00 81.06 100 PRO A CA 1
ATOM 792 C C . PRO A 1 100 ? -13.753 5.192 -2.314 1.00 81.06 100 PRO A C 1
ATOM 794 O O . PRO A 1 100 ? -13.930 5.218 -3.533 1.00 81.06 100 PRO A O 1
ATOM 797 N N . ARG A 1 101 ? -13.683 6.312 -1.589 1.00 81.31 101 ARG A N 1
ATOM 798 C CA . ARG A 1 101 ? -13.767 7.641 -2.193 1.00 81.31 101 ARG A CA 1
ATOM 799 C C . ARG A 1 101 ? -12.455 8.002 -2.887 1.00 81.31 101 ARG A C 1
ATOM 801 O O . ARG A 1 101 ? -11.378 7.683 -2.389 1.00 81.31 101 ARG A O 1
ATOM 808 N N . GLU A 1 102 ? -12.538 8.658 -4.040 1.00 71.12 102 GLU A N 1
ATOM 809 C CA . GLU A 1 102 ? -11.341 9.034 -4.811 1.00 71.12 102 GLU A CA 1
ATOM 810 C C . GLU A 1 102 ? -10.496 10.102 -4.110 1.00 71.12 102 GLU A C 1
ATOM 812 O O . GLU A 1 102 ? -9.280 10.126 -4.273 1.00 71.12 102 GLU A O 1
ATOM 817 N N . ASP A 1 103 ? -11.132 10.923 -3.273 1.00 71.19 103 ASP A N 1
ATOM 818 C CA . ASP A 1 103 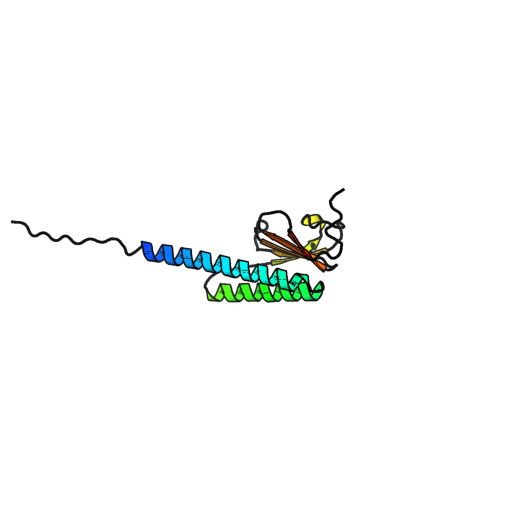? -10.510 11.935 -2.417 1.00 71.19 103 ASP A CA 1
ATOM 819 C C . ASP A 1 103 ? -9.956 11.365 -1.101 1.00 71.19 103 ASP A C 1
ATOM 821 O O . ASP A 1 103 ? -9.550 12.128 -0.221 1.00 71.19 103 ASP A O 1
ATOM 825 N N . ALA A 1 104 ? -9.942 10.035 -0.936 1.00 68.12 104 ALA A N 1
ATOM 826 C CA . ALA A 1 104 ? -9.425 9.402 0.267 1.00 68.12 104 ALA A CA 1
ATOM 827 C C . ALA A 1 104 ? -7.993 9.874 0.535 1.00 68.12 104 ALA A C 1
ATOM 829 O O . ALA A 1 104 ? -7.096 9.719 -0.294 1.00 68.12 104 ALA A O 1
ATOM 830 N N . SER A 1 105 ? -7.786 10.447 1.721 1.00 69.56 105 SER A N 1
ATOM 831 C CA . SER A 1 105 ? -6.512 11.064 2.075 1.00 69.56 105 SER A CA 1
ATOM 832 C C . SER A 1 105 ? -5.373 10.051 2.066 1.00 69.56 105 SER A C 1
ATOM 834 O O . SER A 1 105 ? -4.265 10.439 1.717 1.00 69.56 105 SER A O 1
ATOM 836 N N . VAL A 1 106 ? -5.655 8.780 2.389 1.00 79.25 106 VAL A N 1
ATOM 837 C CA . VAL A 1 106 ? -4.673 7.693 2.483 1.00 79.25 106 VAL A CA 1
ATOM 838 C C . VAL A 1 106 ? -4.720 6.774 1.259 1.00 79.25 106 VAL A C 1
ATOM 840 O O . VAL A 1 106 ? -5.775 6.220 0.934 1.00 79.25 106 VAL A O 1
ATOM 843 N N . ALA A 1 107 ? -3.566 6.558 0.629 1.00 89.44 107 ALA A N 1
ATOM 844 C CA . ALA A 1 107 ? -3.373 5.573 -0.430 1.00 89.44 107 ALA A CA 1
ATOM 845 C C . ALA A 1 107 ? -1.977 4.940 -0.361 1.00 89.44 107 ALA A C 1
ATOM 847 O O . ALA A 1 107 ? -1.002 5.614 -0.044 1.00 89.44 107 ALA A O 1
ATOM 848 N N . ILE A 1 108 ? -1.877 3.656 -0.688 1.00 92.62 108 ILE A N 1
ATOM 849 C CA . ILE A 1 108 ? -0.626 2.904 -0.811 1.00 92.62 108 ILE A CA 1
ATOM 850 C C . ILE A 1 108 ? -0.547 2.389 -2.242 1.00 92.62 108 ILE A C 1
ATOM 852 O O . ILE A 1 108 ? -1.537 1.898 -2.779 1.00 92.62 108 ILE A O 1
ATOM 856 N N . CYS A 1 109 ? 0.609 2.505 -2.874 1.00 93.00 109 CYS A N 1
ATOM 857 C CA . CYS A 1 109 ? 0.810 2.089 -4.250 1.00 93.00 109 CYS A CA 1
ATOM 858 C C . CYS A 1 109 ? 2.080 1.253 -4.370 1.00 93.00 109 CYS A C 1
ATOM 860 O O . CYS A 1 109 ? 3.110 1.623 -3.809 1.00 93.00 109 CYS A O 1
ATOM 862 N N . VAL A 1 110 ? 2.010 0.162 -5.129 1.00 94.00 110 VAL A N 1
ATOM 863 C CA . VAL A 1 110 ? 3.170 -0.665 -5.482 1.00 94.00 110 VAL A CA 1
ATOM 864 C C . VAL A 1 110 ? 3.270 -0.731 -6.999 1.00 94.00 110 VAL A C 1
ATOM 866 O O . VAL A 1 110 ? 2.309 -1.139 -7.652 1.00 94.00 110 VAL A O 1
ATOM 869 N N . THR A 1 111 ? 4.394 -0.302 -7.569 1.00 92.12 111 THR A N 1
ATOM 870 C CA . THR A 1 111 ? 4.648 -0.430 -9.013 1.00 92.12 111 THR A CA 1
ATOM 871 C C . THR A 1 111 ? 5.080 -1.851 -9.353 1.00 92.12 111 THR A C 1
ATOM 873 O O . THR A 1 111 ? 5.634 -2.558 -8.510 1.00 92.12 111 THR A O 1
ATOM 876 N N . ASP A 1 112 ? 4.881 -2.269 -10.600 1.00 89.75 112 ASP A N 1
ATOM 877 C CA . ASP A 1 112 ? 5.309 -3.598 -11.062 1.00 89.75 112 ASP A CA 1
ATOM 878 C C . ASP A 1 112 ? 6.800 -3.858 -10.916 1.00 89.75 112 ASP A C 1
ATOM 880 O O . ASP A 1 112 ? 7.215 -4.987 -10.667 1.00 89.75 112 ASP A O 1
ATOM 884 N N . LYS A 1 113 ? 7.616 -2.812 -11.046 1.00 86.31 113 LYS A N 1
ATOM 885 C CA . LYS A 1 113 ? 9.063 -2.937 -10.882 1.00 86.31 113 LYS A CA 1
ATOM 886 C C . LYS A 1 113 ? 9.475 -2.878 -9.404 1.00 86.31 113 LYS A C 1
ATOM 888 O O . LYS A 1 113 ? 10.634 -3.124 -9.099 1.00 86.31 113 LYS A O 1
ATOM 893 N N . GLY A 1 114 ? 8.537 -2.639 -8.480 1.00 87.19 114 GLY A N 1
ATOM 894 C CA . GLY A 1 114 ? 8.722 -2.824 -7.036 1.00 87.19 114 GLY A CA 1
ATOM 895 C C . GLY A 1 114 ? 8.854 -1.550 -6.207 1.00 87.19 114 GLY A C 1
ATOM 896 O O . GLY A 1 114 ? 9.223 -1.628 -5.035 1.00 87.19 114 GLY A O 1
ATOM 897 N N . SER A 1 115 ? 8.555 -0.378 -6.768 1.00 89.81 115 SER A N 1
ATOM 898 C CA . SER A 1 115 ? 8.534 0.867 -5.995 1.00 89.81 115 SER A CA 1
ATOM 899 C C . SER A 1 115 ? 7.315 0.900 -5.072 1.00 89.81 115 SER A C 1
ATOM 901 O O . SER A 1 115 ? 6.198 0.628 -5.509 1.00 89.81 115 SER A O 1
ATOM 903 N N . LEU A 1 116 ? 7.518 1.274 -3.809 1.00 92.44 116 LEU A N 1
ATOM 904 C CA . LEU A 1 116 ? 6.476 1.417 -2.794 1.00 92.44 116 LEU A CA 1
ATOM 905 C C . LEU A 1 116 ? 6.258 2.896 -2.478 1.00 92.44 116 LEU A C 1
ATOM 907 O O . LEU A 1 116 ? 7.178 3.593 -2.038 1.00 92.44 116 LEU A O 1
ATOM 911 N N . LEU A 1 117 ? 5.023 3.358 -2.652 1.00 92.00 117 LEU A N 1
ATOM 912 C CA . LEU A 1 117 ? 4.616 4.733 -2.401 1.00 92.00 117 LEU A CA 1
ATOM 913 C C . LEU A 1 117 ? 3.431 4.791 -1.437 1.00 92.00 117 LEU A C 1
ATOM 915 O O . LEU A 1 117 ? 2.565 3.919 -1.422 1.00 92.00 117 LEU A O 1
ATOM 919 N N . HIS A 1 118 ? 3.359 5.868 -0.666 1.00 91.38 118 HIS A N 1
ATOM 920 C CA . HIS A 1 118 ? 2.261 6.147 0.249 1.00 91.38 118 HIS A CA 1
ATOM 921 C C . HIS A 1 118 ? 1.860 7.620 0.173 1.00 91.38 118 HIS A C 1
ATOM 923 O O . HIS A 1 118 ? 2.703 8.508 0.101 1.00 91.38 118 HIS A O 1
ATOM 929 N N . ARG A 1 119 ? 0.563 7.898 0.209 1.00 87.38 119 ARG A N 1
ATOM 930 C CA . ARG A 1 119 ? -0.012 9.240 0.198 1.00 87.38 119 ARG A CA 1
ATOM 931 C C . ARG A 1 119 ? -0.919 9.391 1.408 1.00 87.38 119 ARG A C 1
ATOM 933 O O . ARG A 1 119 ? -1.742 8.517 1.624 1.00 87.38 119 ARG A O 1
ATOM 940 N N . ASN A 1 120 ? -0.788 10.487 2.158 1.00 83.62 120 ASN A N 1
ATOM 941 C CA . ASN A 1 120 ? -1.689 10.852 3.260 1.00 83.62 120 ASN A CA 1
ATOM 942 C C . ASN A 1 120 ? -2.000 12.363 3.242 1.00 83.62 120 ASN A C 1
ATOM 944 O O . ASN A 1 120 ? -1.400 13.128 3.992 1.00 83.62 120 ASN A O 1
ATOM 948 N N . GLY A 1 121 ? -2.852 12.822 2.320 1.00 74.56 121 GLY A N 1
ATOM 949 C CA . GLY A 1 121 ? -3.240 14.240 2.174 1.00 74.56 121 GLY A CA 1
ATOM 950 C C . GLY A 1 121 ? -2.180 15.180 1.566 1.00 74.56 121 GLY A C 1
ATOM 951 O O . GLY A 1 121 ? -2.510 16.294 1.180 1.00 74.56 121 GLY A O 1
ATOM 952 N N .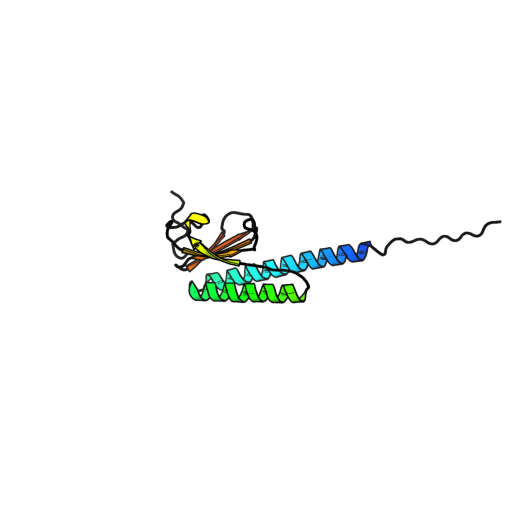 SER A 1 122 ? -0.942 14.711 1.421 1.00 71.44 122 SER A N 1
ATOM 953 C CA . SER A 1 122 ? 0.225 15.398 0.837 1.00 71.44 122 SER A CA 1
ATOM 954 C C . SER A 1 122 ? 0.669 14.713 -0.473 1.00 71.44 122 SER A C 1
ATOM 956 O O . SER A 1 122 ? 0.002 13.759 -0.886 1.00 71.44 122 SER A O 1
ATOM 958 N N . PRO A 1 123 ? 1.726 15.165 -1.183 1.00 83.62 123 PRO A N 1
ATOM 959 C CA . PRO A 1 123 ? 2.310 14.401 -2.296 1.00 83.62 123 PRO A CA 1
ATOM 960 C C . PRO A 1 123 ? 2.747 12.982 -1.886 1.00 83.62 123 PRO A C 1
ATOM 962 O O . PRO A 1 123 ? 2.873 12.677 -0.698 1.00 83.62 123 PRO A O 1
ATOM 965 N N . TRP A 1 124 ? 2.975 12.115 -2.878 1.00 87.38 124 TRP A N 1
ATOM 966 C CA . TRP A 1 124 ? 3.468 10.753 -2.665 1.00 87.38 124 TRP A CA 1
ATOM 967 C C . TRP A 1 124 ? 4.796 10.749 -1.899 1.00 87.38 124 TRP A C 1
ATOM 969 O O . TRP A 1 124 ? 5.769 11.390 -2.292 1.00 87.38 124 TRP A O 1
ATOM 979 N N . MET A 1 125 ? 4.830 9.988 -0.813 1.00 89.62 125 MET A N 1
ATOM 980 C CA . MET A 1 125 ? 6.028 9.623 -0.076 1.00 89.62 125 MET A CA 1
ATOM 981 C C . MET A 1 125 ? 6.550 8.296 -0.617 1.00 89.62 125 MET A C 1
ATOM 983 O O . MET A 1 125 ? 5.795 7.331 -0.735 1.00 89.62 125 MET A O 1
ATOM 987 N N . ILE A 1 126 ? 7.840 8.248 -0.933 1.00 89.62 126 ILE A N 1
ATOM 988 C CA . ILE A 1 126 ? 8.501 7.062 -1.479 1.00 89.62 126 ILE A CA 1
ATOM 989 C C . ILE A 1 126 ? 9.134 6.297 -0.319 1.00 89.62 126 ILE A C 1
ATOM 991 O O . ILE A 1 126 ? 9.966 6.850 0.397 1.00 89.62 126 ILE A O 1
ATOM 995 N N . TYR A 1 127 ? 8.732 5.043 -0.132 1.00 88.38 127 TYR A N 1
ATOM 996 C CA . TYR A 1 127 ? 9.256 4.156 0.914 1.00 88.38 127 TYR A CA 1
ATOM 997 C C . TYR A 1 127 ? 10.321 3.198 0.378 1.00 88.38 127 TYR A C 1
ATOM 999 O O . TYR A 1 127 ? 11.288 2.910 1.076 1.00 88.38 127 TYR A O 1
ATOM 1007 N N . HIS A 1 128 ? 10.167 2.746 -0.867 1.00 88.75 128 HIS A N 1
ATOM 1008 C CA . HIS A 1 128 ? 11.161 1.972 -1.606 1.00 88.75 128 HIS A CA 1
ATOM 1009 C C . HIS A 1 128 ? 11.106 2.382 -3.076 1.00 88.75 128 HIS A C 1
ATOM 1011 O O . HIS A 1 128 ? 10.021 2.595 -3.618 1.00 88.75 128 HIS A O 1
ATOM 1017 N N . ASN A 1 129 ? 12.262 2.522 -3.719 1.00 85.06 129 ASN A N 1
ATOM 1018 C CA . ASN A 1 129 ? 12.354 2.965 -5.104 1.00 85.06 129 ASN A CA 1
ATOM 1019 C C . ASN A 1 129 ? 13.146 1.953 -5.926 1.00 85.06 129 ASN A C 1
ATOM 1021 O O . ASN A 1 129 ? 14.355 1.833 -5.752 1.00 85.06 129 ASN A O 1
ATOM 1025 N N . ALA A 1 130 ? 12.464 1.294 -6.856 1.00 82.94 130 ALA A N 1
ATOM 1026 C CA . ALA A 1 130 ? 13.075 0.342 -7.773 1.00 82.94 130 ALA A CA 1
ATOM 1027 C C . ALA A 1 130 ? 13.484 0.967 -9.125 1.00 82.94 130 ALA A C 1
ATOM 1029 O O . ALA A 1 130 ? 13.907 0.253 -10.029 1.00 82.94 130 ALA A O 1
ATOM 1030 N N . GLY A 1 131 ? 13.386 2.296 -9.266 1.00 74.56 131 GLY A N 1
ATOM 1031 C CA . GLY A 1 131 ? 13.860 3.047 -10.436 1.00 74.56 131 GLY A CA 1
ATOM 1032 C C . GLY A 1 131 ? 12.782 3.824 -11.195 1.00 74.56 131 GLY A C 1
ATOM 1033 O O . GLY A 1 131 ? 13.117 4.627 -12.066 1.00 74.56 131 GLY A O 1
ATOM 1034 N N . ASP A 1 132 ? 11.506 3.653 -10.851 1.00 73.38 132 ASP A N 1
ATOM 1035 C CA . ASP A 1 132 ? 10.397 4.180 -11.665 1.00 73.38 132 ASP A CA 1
ATOM 1036 C C . ASP A 1 132 ? 10.032 5.608 -11.286 1.00 73.38 132 ASP A C 1
ATOM 1038 O O . ASP A 1 132 ? 9.623 6.403 -12.120 1.00 73.38 132 ASP A O 1
ATOM 1042 N N . VAL A 1 133 ? 10.202 5.971 -10.018 1.00 69.50 133 VAL A N 1
ATOM 1043 C CA . VAL A 1 133 ? 9.606 7.196 -9.467 1.00 69.50 133 VAL A CA 1
ATOM 1044 C C . VAL A 1 133 ? 10.451 8.449 -9.770 1.00 69.50 133 VAL A C 1
ATOM 1046 O O . VAL A 1 133 ? 9.997 9.574 -9.581 1.00 69.50 133 VAL A O 1
ATOM 1049 N N . LEU A 1 134 ? 11.680 8.292 -10.282 1.00 64.94 134 LEU A N 1
ATOM 1050 C CA . LEU A 1 134 ? 12.637 9.400 -10.453 1.00 64.94 134 LEU A CA 1
ATOM 1051 C C . LEU A 1 134 ? 12.560 10.138 -11.796 1.00 64.94 134 LEU A C 1
ATOM 1053 O O . LEU A 1 134 ? 13.183 11.187 -11.931 1.00 64.94 134 LEU A O 1
ATOM 1057 N N . ARG A 1 135 ? 11.786 9.671 -12.782 1.00 54.62 135 ARG A N 1
ATOM 1058 C CA . ARG A 1 135 ? 11.735 10.298 -14.123 1.00 54.62 135 ARG A CA 1
ATOM 1059 C C . ARG A 1 135 ? 10.825 11.535 -14.234 1.00 54.62 135 ARG A C 1
ATOM 1061 O O . ARG A 1 135 ? 10.265 11.791 -15.290 1.00 54.62 135 ARG A O 1
ATOM 1068 N N . GLY A 1 136 ? 10.643 12.283 -13.147 1.00 48.44 136 GLY A N 1
ATOM 1069 C CA . GLY A 1 136 ? 9.699 13.410 -13.078 1.00 48.44 136 GLY A CA 1
ATOM 1070 C C . GLY A 1 136 ? 10.286 14.747 -12.622 1.00 48.44 136 GLY A C 1
ATOM 1071 O O . GLY A 1 136 ? 9.519 15.653 -12.307 1.00 48.44 136 GLY A O 1
ATOM 1072 N N . ARG A 1 137 ? 11.613 14.882 -12.529 1.00 38.09 137 ARG A N 1
ATOM 1073 C CA . ARG A 1 137 ? 12.278 16.167 -12.270 1.00 38.09 137 ARG A CA 1
ATOM 1074 C C . ARG A 1 137 ? 13.449 16.356 -13.228 1.00 38.09 137 ARG A C 1
ATOM 1076 O O . ARG A 1 137 ? 14.579 16.037 -12.875 1.00 38.09 137 ARG A O 1
ATOM 1083 N N . GLU A 1 138 ? 13.143 16.890 -14.400 1.00 37.56 138 GLU A N 1
ATOM 1084 C CA . GLU A 1 138 ? 14.046 17.752 -15.169 1.00 37.56 138 GLU A CA 1
ATOM 1085 C C . GLU A 1 138 ? 13.321 19.073 -15.425 1.00 37.56 138 GLU A C 1
ATOM 1087 O O . GLU A 1 138 ? 12.102 19.019 -15.718 1.00 37.56 138 GLU A O 1
#